Protein AF-A0A815TBM0-F1 (afdb_monomer)

Secondary structure (DSSP, 8-state):
---------------HHHHHHHHHHHHHHHHHS-HHHHHHHHHHHHHTT---SGGGHHHHHHHHHHHHHHHTHHHHHHTT--HHHHHHHHHHHHHHHHHHHT-

Sequence (103 aa):
VKGEKHSVSKVKTLAPVDAEKLANLQEFVEYACTENRMHQGLDYLREQQITIEMKNIGIFLKWLINDIIKEEKDTMEESNIDPKDVGRGLQMKAKTWFKRNLS

Foldseek 3Di:
DDPDDPPPPPDDDQDPVNVVLVVLLLVLLVVQLDVVLLVVLVVVCVVVVHDLDPVCVVVSLVVSLVVSCVVCVVVCVVSVHDSVNNSVVNSVVSVVVSVVVVD

Organism: NCBI:txid392030

Radius of gyration: 15.12 Å; Cα contacts (8 Å, |Δi|>4): 58; chains: 1; bounding box: 36×32×36 Å

Solvent-accessible surface area (backbone atoms only — not comparable to full-atom values): 6223 Å² total; per-residue (Å²): 132,95,78,91,72,83,77,78,82,74,85,64,89,80,48,76,72,54,53,54,53,51,48,54,44,51,51,49,36,59,68,64,64,35,69,67,54,52,51,52,29,52,48,52,32,54,77,70,72,41,69,96,44,86,92,42,44,66,57,38,48,54,50,42,52,54,50,46,53,64,76,41,41,65,61,26,61,77,67,72,50,58,72,79,69,41,51,58,54,43,46,54,54,53,51,54,51,53,55,57,76,72,103

pLDDT: mean 84.94, std 17.39, range [33.47, 96.94]

Structure (mmCIF, N/CA/C/O backbone):
data_AF-A0A815TBM0-F1
#
_entry.id   AF-A0A815TBM0-F1
#
loop_
_atom_site.group_PDB
_atom_site.id
_atom_site.type_symbol
_atom_site.label_atom_id
_atom_site.label_alt_id
_atom_site.label_comp_id
_atom_site.label_asym_id
_atom_site.label_entity_id
_atom_site.label_seq_id
_atom_site.pdbx_PDB_ins_code
_atom_site.Cartn_x
_atom_site.Cartn_y
_atom_site.Cartn_z
_atom_site.occupancy
_atom_site.B_iso_or_equiv
_atom_site.auth_seq_id
_atom_site.auth_comp_id
_atom_site.auth_asym_id
_atom_site.auth_atom_id
_atom_site.pdbx_PDB_model_num
ATOM 1 N N . VAL A 1 1 ? -6.272 5.536 -23.426 1.00 34.16 1 VAL A N 1
ATOM 2 C CA . VAL A 1 1 ? -6.078 4.558 -22.327 1.00 34.16 1 VAL A CA 1
ATOM 3 C C . VAL A 1 1 ? -6.636 5.149 -21.039 1.00 34.16 1 VAL A C 1
ATOM 5 O O . VAL A 1 1 ? -6.429 6.326 -20.784 1.00 34.16 1 VAL A O 1
ATOM 8 N N . LYS A 1 2 ? -7.462 4.380 -20.329 1.00 33.47 2 LYS A N 1
ATOM 9 C CA . LYS A 1 2 ? -8.414 4.808 -19.289 1.00 33.47 2 LYS A CA 1
ATOM 10 C C . LYS A 1 2 ? -7.718 5.456 -18.077 1.00 33.47 2 LYS A C 1
ATOM 12 O O . LYS A 1 2 ? -7.022 4.770 -17.339 1.00 33.47 2 LYS A O 1
ATOM 17 N N . GLY A 1 3 ? -7.928 6.759 -17.882 1.00 42.03 3 GLY A N 1
ATOM 18 C CA . GLY A 1 3 ? -7.434 7.563 -16.751 1.00 42.03 3 GLY A CA 1
ATOM 19 C C . GLY A 1 3 ? -8.561 8.305 -16.022 1.00 42.03 3 GLY A C 1
ATOM 20 O O . GLY A 1 3 ? -8.374 9.414 -15.533 1.00 42.03 3 GLY A O 1
ATOM 21 N N . GLU A 1 4 ? -9.763 7.732 -16.002 1.00 45.56 4 GLU A N 1
ATOM 22 C CA . GLU A 1 4 ? -10.949 8.346 -15.407 1.00 45.56 4 GLU A CA 1
ATOM 23 C C . GLU A 1 4 ? -11.033 8.027 -13.911 1.00 45.56 4 GLU A C 1
ATOM 25 O O . GLU A 1 4 ? -11.360 6.902 -13.533 1.00 45.56 4 GLU A O 1
ATOM 30 N N . LYS A 1 5 ? -10.716 9.029 -13.081 1.00 43.00 5 LYS A N 1
ATOM 31 C CA . LYS A 1 5 ? -11.372 9.398 -11.804 1.00 43.00 5 LYS A CA 1
ATOM 32 C C . LYS A 1 5 ? -10.477 10.378 -11.033 1.00 43.00 5 LYS A C 1
ATOM 34 O O . LYS A 1 5 ? -9.964 10.088 -9.954 1.00 43.00 5 LYS A O 1
ATOM 39 N N . HIS A 1 6 ? -10.334 11.592 -11.559 1.00 36.59 6 HIS A N 1
ATOM 40 C CA . HIS A 1 6 ? -10.211 12.746 -10.671 1.00 36.59 6 HIS A CA 1
ATOM 41 C C . HIS A 1 6 ? -11.601 12.956 -10.070 1.00 36.59 6 HIS A C 1
ATOM 43 O O . HIS A 1 6 ? -12.489 13.517 -10.705 1.00 36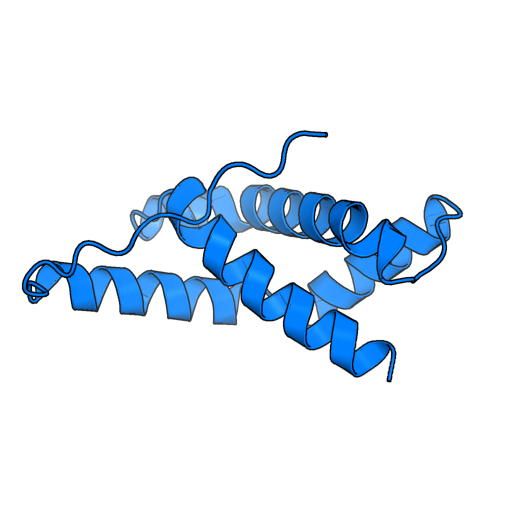.59 6 HIS A O 1
ATOM 49 N N . SER A 1 7 ? -11.817 12.377 -8.887 1.00 42.28 7 SER A N 1
ATOM 50 C CA . SER A 1 7 ? -13.035 12.609 -8.119 1.00 42.28 7 SER A CA 1
ATOM 51 C C . SER A 1 7 ? -13.124 14.102 -7.829 1.00 42.28 7 SER A C 1
ATOM 53 O O . SER A 1 7 ? -12.265 14.666 -7.155 1.00 42.28 7 SER A O 1
ATOM 55 N N . VAL A 1 8 ? -14.131 14.731 -8.422 1.00 40.41 8 VAL A N 1
ATOM 56 C CA . VAL A 1 8 ? -14.451 16.146 -8.285 1.00 40.41 8 VAL A CA 1
ATOM 57 C C . VAL A 1 8 ? -14.886 16.383 -6.843 1.00 40.41 8 VAL A C 1
ATOM 59 O O . VAL A 1 8 ? -15.949 15.923 -6.426 1.00 40.41 8 VAL A O 1
ATOM 62 N N . SER A 1 9 ? -14.061 17.079 -6.065 1.00 45.50 9 SER A N 1
ATOM 63 C CA . SER A 1 9 ? -14.393 17.453 -4.691 1.00 45.50 9 SER A CA 1
ATOM 64 C C . SER A 1 9 ? -15.447 18.558 -4.706 1.00 45.50 9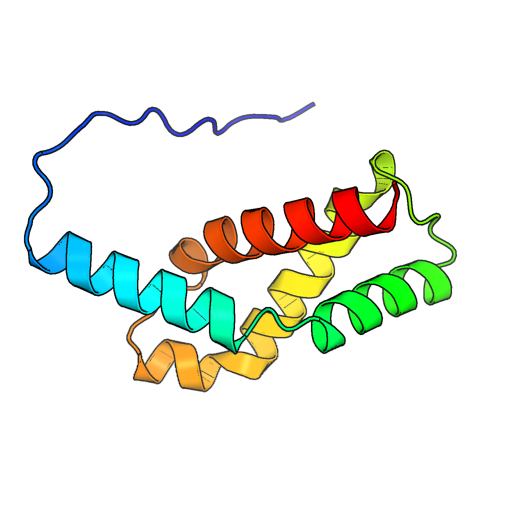 SER A C 1
ATOM 66 O O . SER A 1 9 ? -15.136 19.746 -4.735 1.00 45.50 9 SER A O 1
ATOM 68 N N . LYS A 1 10 ? -16.722 18.164 -4.698 1.00 40.12 10 LYS A N 1
ATOM 69 C CA . LYS A 1 10 ? -17.827 19.053 -4.341 1.00 40.12 10 LYS A CA 1
ATOM 70 C C . LYS A 1 10 ? -17.780 19.201 -2.820 1.00 40.12 10 LYS A C 1
ATOM 72 O O . LYS A 1 10 ? -18.147 18.269 -2.110 1.00 40.12 10 LYS A O 1
ATOM 77 N N . VAL A 1 11 ? -17.237 20.319 -2.339 1.00 49.97 11 VAL A N 1
ATOM 78 C CA . VAL A 1 11 ? -17.069 20.602 -0.906 1.00 49.97 11 VAL A CA 1
ATOM 79 C C . VAL A 1 11 ? -18.446 20.579 -0.240 1.00 49.97 11 VAL A C 1
ATOM 81 O O . VAL A 1 11 ? -19.265 21.471 -0.451 1.00 49.97 11 VAL A O 1
ATOM 84 N N . LYS A 1 12 ? -18.715 19.513 0.515 1.00 53.66 12 LYS A N 1
ATOM 85 C CA . LYS A 1 12 ? -19.819 19.427 1.468 1.00 53.66 12 LYS A CA 1
ATOM 86 C C . LYS A 1 12 ? -19.248 19.776 2.836 1.00 53.66 12 LYS A C 1
ATOM 88 O O . LYS A 1 12 ? -18.141 19.358 3.161 1.00 53.66 12 LYS A O 1
ATOM 93 N N . THR A 1 13 ? -19.988 20.574 3.593 1.00 60.34 13 THR A N 1
ATOM 94 C CA . THR A 1 13 ? -19.778 20.825 5.020 1.00 60.34 13 THR A CA 1
ATOM 95 C C . THR A 1 13 ? -19.401 19.520 5.727 1.00 60.34 13 THR A C 1
ATOM 97 O O . THR A 1 13 ? -20.181 18.572 5.704 1.00 60.34 13 THR A O 1
ATOM 100 N N . LEU A 1 14 ? -18.187 19.456 6.283 1.00 59.50 14 LEU A N 1
ATOM 101 C CA . LEU A 1 14 ? -17.658 18.265 6.952 1.00 59.50 14 LEU A CA 1
ATOM 102 C C . LEU A 1 14 ? -18.434 18.046 8.255 1.00 59.50 14 LEU A C 1
ATOM 104 O O . LEU A 1 14 ? -18.398 18.904 9.139 1.00 59.50 14 LEU A O 1
ATOM 108 N N . ALA A 1 15 ? -19.157 16.931 8.369 1.00 68.31 15 ALA A N 1
ATOM 109 C CA . ALA A 1 15 ? -19.802 16.561 9.623 1.00 68.31 15 ALA A CA 1
ATOM 110 C C . ALA A 1 15 ? -18.756 15.986 10.603 1.00 68.31 15 ALA A C 1
ATOM 112 O O . ALA A 1 15 ? -17.773 15.393 10.159 1.00 68.31 15 ALA A O 1
ATOM 113 N N . PRO A 1 16 ? -18.959 16.082 11.931 1.00 68.38 16 PRO A N 1
ATOM 114 C CA . PRO A 1 16 ? -18.042 15.502 12.921 1.00 68.38 16 PRO A CA 1
ATOM 115 C C . PRO A 1 16 ? -17.762 14.005 12.704 1.00 68.38 16 PRO A C 1
ATOM 117 O O 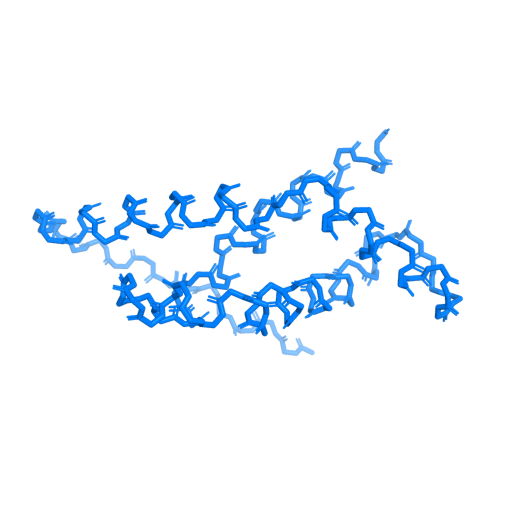. PRO A 1 16 ? -16.628 13.561 12.842 1.00 68.38 16 PRO A O 1
ATOM 120 N N . VAL A 1 17 ? -18.777 13.250 12.269 1.00 66.69 17 VAL A N 1
ATOM 121 C CA . VAL A 1 17 ? -18.668 11.816 11.941 1.00 66.69 17 VAL A CA 1
ATOM 122 C C . VAL A 1 17 ? -17.740 11.565 10.745 1.00 66.69 17 VAL A C 1
ATOM 124 O O . VAL A 1 17 ? -17.067 10.539 10.689 1.00 66.69 17 VAL A O 1
ATOM 127 N N . ASP A 1 18 ? -17.671 12.494 9.788 1.00 76.50 18 ASP A N 1
ATOM 128 C CA . ASP A 1 18 ? -16.761 12.365 8.645 1.00 76.50 18 ASP A CA 1
ATOM 129 C C . ASP A 1 18 ? -15.302 12.559 9.081 1.00 76.50 18 ASP A C 1
ATOM 131 O O . ASP A 1 18 ? -14.412 11.897 8.551 1.00 76.50 18 ASP A O 1
ATOM 135 N N . ALA A 1 19 ? -15.052 13.431 10.064 1.00 81.31 19 ALA A N 1
ATOM 136 C CA . ALA A 1 19 ? -13.712 13.669 10.593 1.00 81.31 19 ALA A CA 1
ATOM 137 C C . ALA A 1 19 ? -13.159 12.448 11.348 1.00 81.31 19 ALA A C 1
ATOM 139 O O . ALA A 1 19 ? -12.008 12.079 11.130 1.00 81.31 19 ALA A O 1
ATOM 140 N N . GLU A 1 20 ? -13.980 11.791 12.173 1.00 83.44 20 GLU A N 1
ATOM 141 C CA . GLU A 1 20 ? -13.604 10.559 12.884 1.00 83.44 20 GLU A CA 1
ATOM 142 C C . GLU A 1 20 ? -13.289 9.419 11.906 1.00 83.44 20 GLU A C 1
ATOM 144 O O . GLU A 1 20 ? -12.245 8.780 12.000 1.00 83.44 20 GLU A O 1
ATOM 149 N N . LYS A 1 21 ? -14.130 9.233 10.880 1.00 82.56 21 LYS A N 1
ATOM 150 C CA . LYS A 1 21 ? -13.857 8.258 9.814 1.00 82.56 21 LYS A CA 1
ATOM 151 C C . LYS A 1 21 ? -12.546 8.549 9.089 1.00 82.56 21 LYS A C 1
ATOM 153 O O . LYS A 1 21 ? -11.781 7.626 8.829 1.00 82.56 21 LYS A O 1
ATOM 158 N N . LEU A 1 22 ? -12.275 9.814 8.757 1.00 83.75 22 LEU A N 1
ATOM 159 C CA . LEU A 1 22 ? -11.009 10.193 8.125 1.00 83.75 22 LEU A CA 1
ATOM 160 C C . LEU A 1 22 ? -9.805 9.904 9.028 1.00 83.75 22 LEU A C 1
ATOM 162 O O . LEU A 1 22 ? -8.784 9.445 8.519 1.00 83.75 22 LEU A O 1
ATOM 166 N N . ALA A 1 23 ? -9.917 10.164 10.332 1.00 88.00 23 ALA A N 1
ATOM 167 C CA . ALA A 1 23 ? -8.862 9.869 11.295 1.00 88.00 23 ALA A CA 1
ATOM 168 C C . ALA A 1 23 ? -8.574 8.362 11.348 1.00 88.00 23 ALA A C 1
ATOM 170 O O . ALA A 1 23 ? -7.435 7.967 11.117 1.00 88.00 23 ALA A O 1
ATOM 171 N N . ASN A 1 24 ? -9.608 7.527 11.496 1.00 87.69 24 ASN A N 1
ATOM 172 C CA . ASN A 1 24 ? -9.462 6.067 11.530 1.00 87.69 24 ASN A CA 1
ATOM 173 C C . ASN A 1 24 ? -8.823 5.523 10.241 1.00 87.69 24 ASN A C 1
ATOM 175 O O . ASN A 1 24 ? -7.951 4.657 10.284 1.00 87.69 24 ASN A O 1
ATOM 179 N N . LEU A 1 25 ? -9.208 6.059 9.076 1.00 90.06 25 LEU A N 1
ATOM 180 C CA . LEU A 1 25 ? -8.588 5.695 7.798 1.00 90.06 25 LEU A CA 1
ATOM 181 C C . LEU A 1 25 ? -7.104 6.074 7.753 1.00 90.0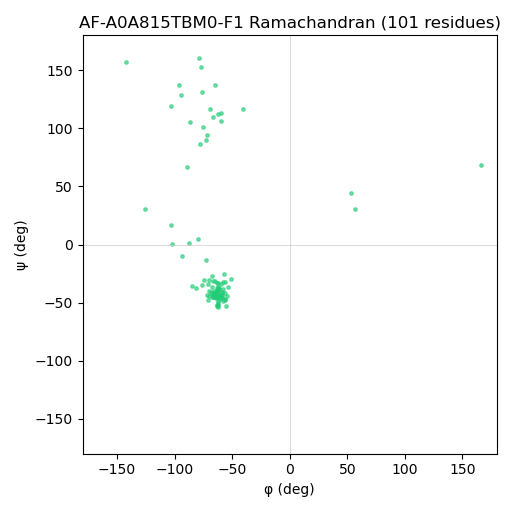6 25 LEU A C 1
ATOM 183 O O . LEU A 1 25 ? -6.285 5.296 7.265 1.00 90.06 25 LEU A O 1
ATOM 187 N N . GLN A 1 26 ? -6.754 7.272 8.224 1.00 90.38 26 GLN A N 1
ATOM 188 C CA . GLN A 1 26 ? -5.372 7.740 8.244 1.00 90.38 26 GLN A CA 1
ATOM 189 C C . GLN A 1 26 ? -4.520 6.897 9.201 1.00 90.38 26 GLN A C 1
ATOM 191 O O . GLN A 1 26 ? -3.422 6.491 8.827 1.00 90.38 26 GLN A O 1
ATOM 196 N N . GLU A 1 27 ? -5.038 6.587 10.389 1.00 93.06 27 GLU A N 1
ATOM 197 C CA . GLU A 1 27 ? -4.387 5.719 11.372 1.00 93.06 27 GLU A CA 1
ATOM 198 C C . GLU A 1 27 ? -4.168 4.312 10.818 1.00 93.06 27 GLU A C 1
ATOM 200 O O . GLU A 1 27 ? -3.053 3.796 10.882 1.00 93.06 27 GLU A O 1
ATOM 205 N N . PHE A 1 28 ? -5.181 3.733 10.170 1.00 94.00 28 PHE A N 1
ATOM 206 C CA . PHE A 1 28 ? -5.055 2.437 9.510 1.00 94.00 28 PHE A CA 1
ATOM 207 C C . PHE A 1 28 ? -3.984 2.446 8.409 1.00 94.00 28 PHE A C 1
ATOM 209 O O . PHE A 1 28 ? -3.170 1.530 8.314 1.00 94.00 28 PHE A O 1
ATOM 216 N N . VAL A 1 29 ? -3.937 3.494 7.579 1.00 94.12 29 VAL A N 1
ATOM 217 C CA . VAL A 1 29 ? -2.903 3.642 6.541 1.00 94.12 29 VAL A CA 1
ATOM 218 C C . VAL A 1 29 ? -1.508 3.752 7.156 1.00 94.12 29 VAL A C 1
ATOM 220 O O . VAL A 1 29 ? -0.545 3.219 6.594 1.00 94.12 29 VAL A O 1
ATOM 223 N N . GLU A 1 30 ? -1.372 4.439 8.290 1.00 93.75 30 GLU A N 1
ATOM 224 C CA . GLU A 1 30 ? -0.094 4.534 8.987 1.00 93.75 30 GLU A CA 1
ATOM 225 C C . GLU A 1 30 ? 0.347 3.194 9.573 1.00 93.75 30 GLU A C 1
ATOM 227 O O . GLU A 1 30 ? 1.489 2.788 9.348 1.00 93.75 30 GLU A O 1
ATOM 232 N N . TYR A 1 31 ? -0.583 2.495 10.218 1.00 94.62 31 TYR A N 1
ATOM 233 C CA . TYR A 1 31 ? -0.401 1.177 10.810 1.00 94.62 31 TYR A CA 1
ATOM 234 C C . TYR A 1 31 ? -0.040 0.100 9.774 1.00 94.62 31 TYR A C 1
ATOM 236 O O . TYR A 1 31 ? 0.975 -0.579 9.914 1.00 94.62 31 TYR A O 1
ATOM 244 N N . ALA A 1 32 ? -0.827 -0.025 8.704 1.00 93.81 32 ALA A N 1
ATOM 245 C CA . ALA A 1 32 ? -0.725 -1.143 7.770 1.00 93.81 32 ALA A CA 1
ATOM 246 C C . ALA A 1 32 ? 0.345 -0.941 6.681 1.00 93.81 32 ALA A C 1
ATOM 248 O O . ALA A 1 32 ? 1.016 -1.881 6.250 1.00 93.81 32 ALA A O 1
ATOM 249 N N . CYS A 1 33 ? 0.535 0.295 6.208 1.00 95.12 33 CYS A N 1
ATOM 250 C CA . CYS A 1 33 ? 1.462 0.607 5.117 1.00 95.12 33 CYS A CA 1
ATOM 251 C C . CYS A 1 33 ? 2.865 0.915 5.659 1.00 95.12 33 CYS A C 1
ATOM 253 O O . CYS A 1 33 ? 3.339 2.054 5.602 1.00 95.12 33 CYS A O 1
ATOM 255 N N . THR A 1 34 ? 3.515 -0.097 6.229 1.00 95.06 34 THR A N 1
ATOM 256 C CA . THR A 1 34 ? 4.863 0.013 6.808 1.00 95.06 34 THR A CA 1
ATOM 257 C C . THR A 1 34 ? 5.958 -0.016 5.739 1.00 95.06 34 THR A C 1
ATOM 259 O O . THR A 1 34 ? 5.756 -0.522 4.633 1.00 95.06 34 THR A O 1
ATOM 262 N N . GLU A 1 35 ? 7.159 0.470 6.072 1.00 93.75 35 GLU A N 1
ATOM 263 C CA . GLU A 1 35 ? 8.317 0.371 5.166 1.00 93.75 35 GLU A CA 1
ATOM 264 C C . GLU A 1 35 ? 8.670 -1.081 4.831 1.00 93.75 35 GLU A C 1
ATOM 266 O O . GLU A 1 35 ? 9.055 -1.377 3.705 1.00 93.75 35 GLU A O 1
ATOM 271 N N . ASN A 1 36 ? 8.473 -2.008 5.773 1.00 94.94 36 ASN A N 1
ATOM 272 C CA . ASN A 1 36 ? 8.703 -3.428 5.532 1.00 94.94 36 ASN A CA 1
ATOM 273 C C . ASN A 1 36 ? 7.811 -3.966 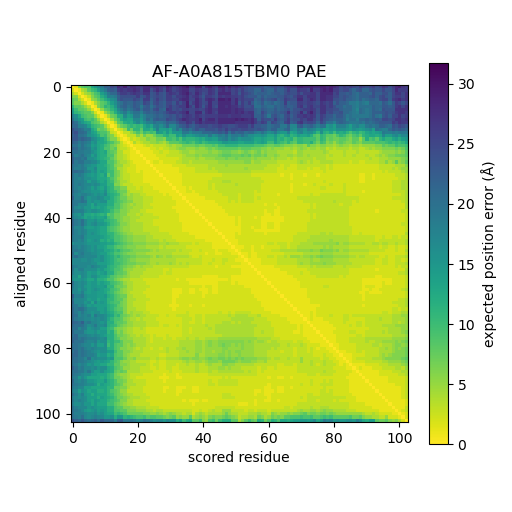4.399 1.00 94.94 36 ASN A C 1
ATOM 275 O O . ASN A 1 36 ? 8.311 -4.599 3.473 1.00 94.94 36 ASN A O 1
ATOM 279 N N . ARG A 1 37 ? 6.508 -3.644 4.412 1.00 93.94 37 ARG A N 1
ATOM 280 C CA . ARG A 1 37 ? 5.583 -4.006 3.321 1.00 93.94 37 ARG A CA 1
ATOM 281 C C . ARG A 1 37 ? 6.005 -3.364 1.994 1.00 93.94 37 ARG A C 1
ATOM 283 O O . ARG A 1 37 ? 5.923 -3.989 0.939 1.00 93.94 37 ARG A O 1
ATOM 290 N N . MET A 1 38 ? 6.510 -2.130 2.030 1.00 94.88 38 MET A N 1
ATOM 291 C CA . MET A 1 38 ? 7.025 -1.462 0.830 1.00 94.88 38 MET A CA 1
ATOM 292 C C . MET A 1 38 ? 8.274 -2.155 0.271 1.00 94.88 38 MET A C 1
ATOM 294 O O . MET A 1 38 ? 8.351 -2.357 -0.939 1.00 94.88 38 MET A O 1
ATOM 298 N N . HIS A 1 39 ? 9.215 -2.580 1.117 1.00 95.81 39 HIS A N 1
ATOM 299 C CA . HIS A 1 39 ? 10.374 -3.367 0.687 1.00 95.81 39 HIS A CA 1
ATOM 300 C C . HIS A 1 39 ? 9.962 -4.704 0.070 1.00 95.81 39 HIS A C 1
ATOM 302 O O . HIS A 1 39 ? 10.420 -5.016 -1.026 1.00 95.81 39 HIS A O 1
ATOM 308 N N . GLN A 1 40 ? 9.019 -5.423 0.686 1.00 95.31 40 GLN A N 1
ATOM 309 C CA . GLN A 1 40 ? 8.470 -6.657 0.113 1.00 95.31 40 GLN A CA 1
ATOM 310 C C . GLN A 1 40 ? 7.857 -6.421 -1.275 1.00 95.31 40 GLN A C 1
ATOM 312 O O . GLN A 1 40 ? 8.047 -7.218 -2.188 1.00 95.31 40 GLN A O 1
ATOM 317 N N . GLY A 1 41 ? 7.187 -5.283 -1.482 1.00 95.62 41 GLY A N 1
ATOM 318 C CA . GLY A 1 41 ? 6.673 -4.920 -2.801 1.00 95.62 41 GLY A CA 1
ATOM 319 C C . GLY A 1 41 ? 7.766 -4.632 -3.833 1.00 95.62 41 GLY A C 1
ATOM 320 O O . GLY A 1 41 ? 7.565 -4.894 -5.020 1.00 95.62 41 GLY A O 1
ATOM 321 N N . LEU A 1 42 ? 8.925 -4.113 -3.414 1.00 95.62 42 LEU A N 1
ATOM 322 C CA . LEU A 1 42 ? 10.090 -3.981 -4.293 1.00 95.62 42 LEU A CA 1
ATOM 323 C C . LEU A 1 42 ? 10.700 -5.344 -4.621 1.00 95.62 42 LEU A C 1
ATOM 325 O O . LEU A 1 42 ? 11.074 -5.572 -5.770 1.00 95.62 42 LEU A O 1
ATOM 329 N N . ASP A 1 43 ? 10.773 -6.244 -3.643 1.00 96.50 43 ASP A N 1
ATOM 330 C CA . ASP A 1 43 ? 11.259 -7.609 -3.846 1.00 96.50 43 ASP A CA 1
ATOM 331 C C . ASP A 1 43 ? 10.355 -8.374 -4.809 1.00 96.50 43 ASP A C 1
ATOM 333 O O . ASP A 1 43 ? 10.856 -8.948 -5.772 1.00 96.50 43 ASP A O 1
ATOM 337 N N . TYR A 1 44 ? 9.033 -8.236 -4.680 1.00 96.75 44 TYR A N 1
ATOM 338 C CA . TYR A 1 44 ? 8.085 -8.764 -5.658 1.00 96.75 44 TYR A CA 1
ATOM 339 C C . TYR A 1 44 ? 8.378 -8.261 -7.081 1.00 96.75 44 TYR A C 1
ATOM 341 O O . TYR A 1 44 ? 8.383 -9.047 -8.027 1.00 96.75 44 TYR A O 1
ATOM 349 N N . LEU A 1 45 ? 8.671 -6.966 -7.273 1.00 96.31 45 LEU A N 1
ATOM 350 C CA . LEU A 1 45 ? 9.054 -6.473 -8.602 1.00 96.31 45 LEU A CA 1
ATOM 351 C C . LEU A 1 45 ? 10.337 -7.144 -9.109 1.00 96.31 45 LEU A C 1
ATOM 353 O O . LEU A 1 45 ? 10.387 -7.543 -10.272 1.00 96.31 45 LEU A O 1
ATOM 357 N N . ARG A 1 46 ? 11.352 -7.294 -8.250 1.00 95.88 46 ARG A N 1
ATOM 358 C CA . ARG A 1 46 ? 12.629 -7.936 -8.604 1.00 95.88 46 ARG A CA 1
ATOM 359 C C . ARG A 1 46 ? 12.431 -9.399 -8.995 1.00 95.88 46 ARG A C 1
ATOM 361 O O . ARG A 1 46 ? 12.957 -9.822 -10.021 1.00 95.88 46 ARG A O 1
ATOM 368 N N . GLU A 1 47 ? 11.640 -10.143 -8.228 1.00 96.94 47 GLU A N 1
ATOM 369 C CA . GLU A 1 47 ? 11.299 -11.545 -8.492 1.00 96.94 47 GLU A CA 1
ATOM 370 C C . GLU A 1 47 ? 10.567 -11.718 -9.826 1.00 96.94 47 GLU A C 1
ATOM 372 O O . GLU A 1 47 ? 10.835 -12.658 -10.573 1.00 96.94 47 GLU A O 1
ATOM 377 N N . GLN A 1 48 ? 9.685 -10.775 -10.168 1.00 96.81 48 GLN A N 1
ATOM 378 C CA . GLN A 1 48 ? 8.986 -10.749 -11.454 1.00 96.81 48 GLN A CA 1
ATOM 379 C C . GLN A 1 48 ? 9.843 -10.191 -12.607 1.00 96.81 48 GLN A C 1
ATOM 381 O O . GLN A 1 48 ? 9.336 -10.022 -13.715 1.00 96.81 48 GLN A O 1
ATOM 386 N N . GLN A 1 49 ? 11.127 -9.894 -12.368 1.00 96.62 49 GLN A N 1
ATOM 387 C CA . GLN A 1 49 ? 12.050 -9.276 -13.332 1.00 96.62 49 GLN A CA 1
ATOM 388 C C . GLN A 1 49 ? 11.538 -7.927 -13.870 1.00 96.62 49 GLN A C 1
ATOM 390 O O . GLN A 1 49 ? 11.815 -7.526 -15.002 1.00 96.62 49 GLN A O 1
ATOM 395 N N . ILE A 1 50 ? 10.779 -7.205 -13.045 1.00 95.50 50 ILE A N 1
ATOM 396 C CA . ILE A 1 50 ? 10.230 -5.889 -13.350 1.00 95.50 50 ILE A CA 1
ATOM 397 C C . ILE A 1 50 ? 11.183 -4.822 -12.815 1.00 95.50 50 ILE A C 1
ATOM 399 O O . ILE A 1 50 ? 11.550 -4.810 -11.641 1.00 95.50 50 ILE A O 1
ATOM 403 N N . THR A 1 51 ? 11.558 -3.874 -13.672 1.00 94.19 51 THR A N 1
ATOM 404 C CA . THR A 1 51 ? 12.422 -2.762 -13.270 1.00 94.19 51 THR A CA 1
ATOM 405 C C . THR A 1 51 ? 11.728 -1.860 -12.247 1.00 94.19 51 THR A C 1
ATOM 407 O O . THR A 1 51 ? 10.552 -1.509 -12.395 1.00 94.19 51 THR A O 1
ATOM 410 N N . ILE A 1 52 ? 12.460 -1.442 -11.214 1.00 93.94 52 ILE A N 1
ATOM 411 C CA . ILE A 1 52 ? 11.967 -0.487 -10.216 1.00 93.94 52 ILE A CA 1
ATOM 412 C C . ILE A 1 52 ? 12.030 0.911 -10.836 1.00 93.94 52 ILE A C 1
ATOM 414 O O . ILE A 1 52 ? 13.023 1.618 -10.735 1.00 93.94 52 ILE A O 1
ATOM 418 N N . GLU A 1 53 ? 10.971 1.283 -11.550 1.00 94.00 53 GLU A N 1
ATOM 419 C CA . GLU A 1 53 ? 10.865 2.545 -12.281 1.00 94.00 53 GLU A CA 1
ATOM 420 C C . GLU A 1 53 ? 9.443 3.103 -12.180 1.00 94.00 53 GLU A C 1
ATOM 422 O O . GLU A 1 53 ? 8.469 2.363 -12.021 1.00 94.00 53 GLU A O 1
ATOM 427 N N . MET A 1 54 ? 9.292 4.417 -12.368 1.00 92.81 54 MET A N 1
ATOM 428 C CA . MET A 1 54 ? 7.986 5.088 -12.312 1.00 92.81 54 MET A CA 1
ATOM 429 C C . MET A 1 54 ? 6.952 4.519 -13.296 1.00 92.81 54 MET A C 1
ATOM 431 O O . MET A 1 54 ? 5.757 4.602 -13.025 1.00 92.81 54 MET A O 1
ATOM 435 N N . LYS A 1 55 ? 7.381 3.904 -14.406 1.00 93.88 55 LYS A N 1
ATOM 436 C CA . LYS A 1 55 ? 6.479 3.229 -15.357 1.00 93.88 55 LYS A CA 1
ATOM 437 C C . LYS A 1 55 ? 5.810 1.976 -14.766 1.00 93.88 55 LYS A C 1
ATOM 439 O O . LYS A 1 55 ? 4.698 1.640 -15.156 1.00 93.88 55 LYS A O 1
ATOM 444 N N . ASN A 1 56 ? 6.460 1.334 -13.792 1.00 94.62 56 ASN A N 1
ATOM 445 C CA . ASN A 1 56 ? 6.020 0.091 -13.154 1.00 94.62 56 ASN A CA 1
ATOM 446 C C . ASN A 1 56 ? 5.392 0.312 -11.769 1.00 94.62 56 ASN A C 1
ATOM 448 O O . ASN A 1 56 ? 4.930 -0.642 -11.143 1.00 94.62 56 ASN A O 1
ATOM 452 N N . ILE A 1 57 ? 5.295 1.563 -11.302 1.00 95.50 57 ILE A N 1
ATOM 453 C CA . ILE A 1 57 ? 4.728 1.895 -9.986 1.00 95.50 57 ILE A CA 1
ATOM 454 C C . ILE A 1 57 ? 3.302 1.361 -9.798 1.00 95.50 57 ILE A C 1
ATOM 456 O O . ILE A 1 57 ? 2.927 0.973 -8.699 1.00 95.50 57 ILE A O 1
ATOM 460 N N . GLY A 1 58 ? 2.502 1.290 -10.867 1.00 95.56 58 GLY A N 1
ATOM 461 C CA . GLY A 1 58 ? 1.147 0.740 -10.797 1.00 95.56 58 GLY A CA 1
ATOM 462 C C . GLY A 1 58 ? 1.119 -0.738 -10.396 1.00 95.56 58 GLY A C 1
ATOM 463 O O . GLY A 1 58 ? 0.200 -1.157 -9.696 1.00 95.56 58 GLY A O 1
ATOM 464 N N . ILE A 1 59 ? 2.135 -1.512 -10.792 1.00 96.25 59 ILE A N 1
ATOM 465 C CA . ILE A 1 59 ? 2.267 -2.934 -10.450 1.00 96.25 59 ILE A CA 1
ATOM 466 C C . ILE A 1 59 ? 2.611 -3.071 -8.966 1.00 96.25 59 ILE A C 1
ATOM 468 O O . ILE A 1 59 ? 1.931 -3.805 -8.253 1.00 96.25 59 ILE A O 1
ATOM 472 N N . PHE A 1 60 ? 3.589 -2.291 -8.498 1.00 96.88 60 PHE A N 1
ATOM 473 C CA . PHE A 1 60 ? 3.958 -2.197 -7.085 1.00 96.88 60 PHE A CA 1
ATOM 474 C C . PHE A 1 60 ? 2.763 -1.819 -6.201 1.00 96.88 60 PHE A C 1
ATOM 476 O O . PHE A 1 60 ? 2.435 -2.542 -5.265 1.00 96.88 60 PHE A O 1
ATOM 483 N N . LEU A 1 61 ? 2.065 -0.726 -6.533 1.00 96.44 61 LEU A N 1
ATOM 484 C CA . LEU A 1 61 ? 0.920 -0.245 -5.756 1.00 96.44 61 LEU A CA 1
ATOM 485 C C . LEU A 1 61 ? -0.198 -1.285 -5.707 1.00 96.44 61 LEU A C 1
ATOM 487 O O . LEU A 1 61 ? -0.756 -1.534 -4.644 1.00 96.44 61 LEU A O 1
ATOM 491 N N . LYS A 1 62 ? -0.519 -1.913 -6.845 1.00 95.50 62 LYS A N 1
ATOM 492 C CA . LYS A 1 62 ? -1.556 -2.947 -6.900 1.00 95.50 62 LYS A CA 1
ATOM 493 C C . LYS A 1 62 ? -1.201 -4.143 -6.020 1.00 95.50 62 LYS A C 1
ATOM 495 O O . LYS A 1 62 ? -2.078 -4.647 -5.327 1.00 95.50 62 LYS A O 1
ATOM 500 N N . TRP A 1 63 ? 0.047 -4.604 -6.072 1.00 96.75 63 TRP A N 1
ATOM 501 C CA . TRP A 1 63 ? 0.502 -5.714 -5.241 1.00 96.75 63 TRP A CA 1
ATOM 502 C C . TRP A 1 63 ? 0.417 -5.353 -3.755 1.00 96.75 63 TRP A C 1
ATOM 504 O O . TRP A 1 63 ? -0.282 -6.036 -3.015 1.00 96.75 63 TRP A O 1
ATOM 514 N N . LEU A 1 64 ? 1.003 -4.220 -3.363 1.00 96.44 64 LEU A N 1
ATOM 515 C CA . LEU A 1 64 ? 1.074 -3.769 -1.973 1.00 96.44 64 LEU A CA 1
ATOM 516 C C . LEU A 1 64 ? -0.309 -3.593 -1.338 1.00 96.44 64 LEU A C 1
ATOM 518 O O . LEU A 1 64 ? -0.544 -4.029 -0.220 1.00 96.44 64 LEU A O 1
ATOM 522 N N . ILE A 1 65 ? -1.242 -2.960 -2.054 1.00 94.94 65 ILE A N 1
ATOM 523 C CA . ILE A 1 65 ? -2.604 -2.740 -1.546 1.00 94.94 65 ILE A CA 1
ATOM 524 C C . ILE A 1 65 ? -3.334 -4.068 -1.367 1.00 94.94 65 ILE A C 1
ATOM 526 O O . ILE A 1 65 ? -4.029 -4.251 -0.375 1.00 94.94 65 ILE A O 1
ATOM 530 N N . ASN A 1 66 ? -3.190 -4.991 -2.320 1.00 94.62 66 ASN A N 1
ATOM 531 C CA . ASN A 1 66 ? -3.824 -6.301 -2.217 1.00 94.62 66 ASN A CA 1
ATOM 532 C C . ASN A 1 66 ? -3.228 -7.134 -1.082 1.00 94.62 66 ASN A C 1
ATOM 534 O O . ASN A 1 66 ? -3.964 -7.888 -0.459 1.00 94.62 66 ASN A O 1
ATOM 538 N N . ASP A 1 67 ? -1.922 -7.021 -0.851 1.00 94.88 67 ASP A N 1
ATOM 539 C CA . ASP A 1 67 ? -1.235 -7.671 0.262 1.00 94.88 67 ASP A CA 1
ATOM 540 C C . ASP A 1 67 ? -1.765 -7.139 1.601 1.00 94.88 67 ASP A C 1
ATOM 542 O O . ASP A 1 67 ? -2.306 -7.901 2.395 1.00 94.88 67 ASP A O 1
ATOM 546 N N . ILE A 1 68 ? -1.778 -5.812 1.776 1.00 95.12 68 ILE A N 1
ATOM 547 C CA . ILE A 1 68 ? -2.312 -5.154 2.977 1.00 95.12 68 ILE A CA 1
ATOM 548 C C . ILE A 1 68 ? -3.781 -5.515 3.225 1.00 95.12 68 ILE A C 1
ATOM 550 O O . ILE A 1 68 ? -4.133 -5.893 4.333 1.00 95.12 68 ILE A O 1
ATOM 554 N N . ILE A 1 69 ? -4.649 -5.434 2.211 1.00 93.38 69 ILE A N 1
ATOM 555 C CA . ILE A 1 69 ? -6.082 -5.741 2.379 1.00 93.38 69 ILE A CA 1
ATOM 556 C C . ILE A 1 69 ? -6.302 -7.204 2.780 1.00 93.38 69 ILE A C 1
ATOM 558 O O . ILE A 1 69 ? -7.263 -7.499 3.482 1.00 93.38 69 ILE A O 1
ATOM 562 N N . LYS A 1 70 ? -5.462 -8.132 2.309 1.00 93.56 70 LYS A N 1
ATOM 563 C CA . LYS A 1 70 ? -5.578 -9.547 2.684 1.00 93.56 70 LYS A CA 1
ATOM 564 C C . LYS A 1 70 ? -5.156 -9.783 4.126 1.00 93.56 70 LYS A C 1
ATOM 566 O O . LYS A 1 70 ? -5.832 -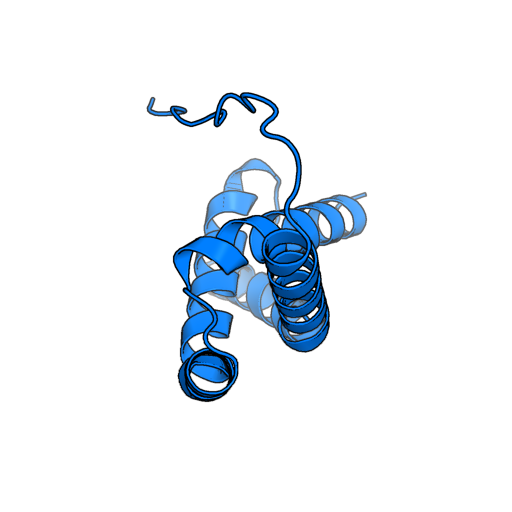10.527 4.822 1.00 93.56 70 LYS A O 1
ATOM 571 N N . GLU A 1 71 ? -4.054 -9.170 4.532 1.00 93.31 71 GLU A N 1
ATOM 572 C CA . GLU A 1 71 ? -3.438 -9.371 5.845 1.00 93.31 71 GLU A CA 1
ATOM 573 C C . GLU A 1 71 ? -4.207 -8.646 6.952 1.00 93.31 71 GLU A C 1
ATOM 575 O O . GLU A 1 71 ? -4.355 -9.172 8.045 1.00 93.31 71 GLU A O 1
ATOM 580 N N . GLU A 1 72 ? -4.762 -7.474 6.642 1.00 94.38 72 GLU A N 1
ATOM 581 C CA . GLU A 1 72 ? -5.453 -6.605 7.599 1.00 94.38 72 GLU A CA 1
ATOM 582 C C . GLU A 1 72 ? -6.976 -6.664 7.475 1.00 94.38 72 GLU A C 1
ATOM 584 O O . GLU A 1 72 ? -7.684 -5.773 7.947 1.00 94.38 72 GLU A O 1
ATOM 589 N N . LYS A 1 73 ? -7.501 -7.696 6.810 1.00 92.12 73 LYS A N 1
ATOM 590 C CA . LYS A 1 73 ? -8.937 -7.825 6.569 1.00 92.12 73 LYS A CA 1
ATOM 591 C C . LYS A 1 73 ? -9.732 -7.797 7.878 1.00 92.12 73 LYS A C 1
ATOM 593 O O . LYS A 1 73 ? -10.706 -7.055 7.970 1.00 92.12 73 LYS A O 1
ATOM 598 N N . ASP 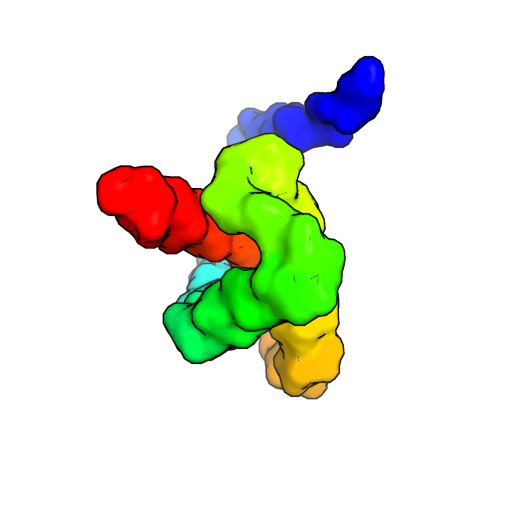A 1 74 ? -9.290 -8.560 8.874 1.00 91.88 74 ASP A N 1
ATOM 599 C CA . ASP A 1 74 ? -9.967 -8.663 10.169 1.00 91.88 74 ASP A CA 1
ATOM 600 C C . ASP A 1 74 ? -9.902 -7.320 10.923 1.00 91.88 74 ASP A C 1
ATOM 602 O O . ASP A 1 74 ? -10.930 -6.806 11.360 1.00 91.88 74 ASP A O 1
ATOM 606 N N . THR A 1 75 ? -8.732 -6.668 10.947 1.00 91.62 75 THR A N 1
ATOM 607 C CA . THR A 1 75 ? -8.531 -5.320 11.517 1.00 91.62 75 THR A CA 1
ATOM 608 C C . THR A 1 75 ? -9.467 -4.281 10.888 1.00 91.62 75 THR A C 1
ATOM 610 O O . THR A 1 75 ? -10.024 -3.416 11.572 1.00 91.62 75 THR A O 1
ATOM 613 N N . MET A 1 76 ? -9.649 -4.349 9.566 1.00 90.38 76 MET A N 1
ATOM 614 C CA . MET A 1 76 ? -10.544 -3.457 8.830 1.00 90.38 76 MET A CA 1
ATOM 615 C C . MET A 1 76 ? -12.014 -3.715 9.163 1.00 90.38 76 MET A C 1
ATOM 617 O O . MET A 1 76 ? -12.770 -2.756 9.312 1.00 90.38 76 MET A O 1
ATOM 621 N N . GLU A 1 77 ? -12.421 -4.980 9.295 1.00 90.56 77 GLU A N 1
ATOM 622 C CA . GLU A 1 77 ? -13.782 -5.351 9.693 1.00 90.56 77 GLU A CA 1
ATOM 623 C C . GLU A 1 77 ? -14.092 -4.870 11.120 1.00 90.56 77 GLU A C 1
ATOM 625 O O . GLU A 1 77 ? -15.124 -4.232 11.336 1.00 90.56 77 GLU A O 1
ATOM 630 N N . GLU A 1 78 ? -13.170 -5.070 12.066 1.00 89.81 78 GLU A N 1
ATOM 631 C CA . GLU A 1 78 ? -13.294 -4.595 13.453 1.00 89.81 78 GLU A CA 1
ATOM 632 C C . GLU A 1 78 ? -13.364 -3.066 13.550 1.00 89.81 78 GLU A C 1
ATOM 634 O O . GLU A 1 78 ? -14.115 -2.515 14.356 1.00 89.81 78 GLU A O 1
ATOM 639 N N . SER A 1 79 ? -12.623 -2.371 12.685 1.00 85.88 79 SER A N 1
ATOM 640 C CA . SER A 1 79 ? -12.578 -0.905 12.640 1.00 85.88 79 SER A CA 1
ATOM 641 C C . SER A 1 79 ? -13.668 -0.282 11.753 1.00 85.88 79 SER A C 1
ATOM 643 O O . SER A 1 79 ? -13.720 0.941 11.612 1.00 85.88 79 SER A O 1
ATOM 645 N N . ASN A 1 80 ? -14.543 -1.096 11.144 1.00 87.56 80 ASN A N 1
ATOM 646 C CA . ASN A 1 80 ? -15.580 -0.679 10.191 1.00 87.56 80 ASN A CA 1
ATOM 647 C C . ASN A 1 80 ? -15.033 0.165 9.019 1.00 87.56 80 ASN A C 1
ATOM 649 O O . ASN A 1 80 ? -15.586 1.202 8.636 1.00 87.56 80 ASN A O 1
ATOM 653 N N . ILE A 1 81 ? -13.910 -0.283 8.464 1.00 87.94 81 ILE A N 1
ATOM 654 C CA . ILE A 1 81 ? -13.174 0.370 7.388 1.00 87.94 81 ILE A CA 1
ATOM 655 C C . ILE A 1 81 ? -13.444 -0.358 6.061 1.00 87.94 81 ILE A C 1
ATOM 657 O O . ILE A 1 81 ? -13.101 -1.529 5.900 1.00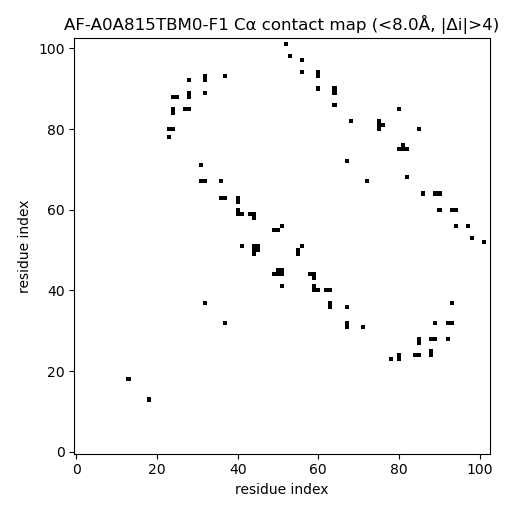 87.94 81 ILE A O 1
ATOM 661 N N . ASP A 1 82 ? -14.013 0.336 5.066 1.00 86.94 82 ASP A N 1
ATOM 662 C CA . ASP A 1 82 ? -14.202 -0.242 3.727 1.00 86.94 82 ASP A CA 1
ATOM 663 C C . ASP A 1 82 ? -12.855 -0.263 2.964 1.00 86.94 82 ASP A C 1
ATOM 665 O O . ASP A 1 82 ? -12.181 0.771 2.851 1.00 86.94 82 ASP A O 1
ATOM 669 N N . PRO A 1 83 ? -12.459 -1.400 2.357 1.00 85.62 83 PRO A N 1
ATOM 670 C CA . PRO A 1 83 ? -11.285 -1.478 1.486 1.00 85.62 83 PRO A CA 1
ATOM 671 C C . PRO A 1 83 ? -11.217 -0.419 0.377 1.00 85.62 83 PRO A C 1
ATOM 673 O O . PRO A 1 83 ? -10.132 -0.012 -0.051 1.00 85.62 83 PRO A O 1
ATOM 676 N N . LYS A 1 84 ? -12.368 0.054 -0.102 1.00 83.12 84 LYS A N 1
ATOM 677 C CA . LYS A 1 84 ? -12.458 1.115 -1.112 1.00 83.12 84 LYS A CA 1
ATOM 678 C C . LYS A 1 84 ? -12.034 2.474 -0.565 1.00 83.12 84 LYS A C 1
ATOM 680 O O . LYS A 1 84 ? -11.491 3.272 -1.333 1.00 83.12 84 LYS A O 1
ATOM 685 N N . ASP A 1 85 ? -12.244 2.717 0.725 1.00 86.06 85 ASP A N 1
ATOM 686 C CA . ASP A 1 85 ? -11.937 3.988 1.376 1.00 86.06 85 ASP A CA 1
ATOM 687 C C . ASP A 1 85 ? -10.444 4.083 1.733 1.00 86.06 85 ASP A C 1
ATOM 689 O O . ASP A 1 85 ? -9.820 5.125 1.510 1.00 86.06 85 ASP A O 1
ATOM 693 N N . VAL A 1 86 ? -9.812 2.976 2.158 1.00 89.56 86 VAL A N 1
ATOM 694 C CA . VAL A 1 86 ? -8.364 2.954 2.482 1.00 89.56 86 VAL A CA 1
ATOM 695 C C . VAL A 1 86 ? -7.475 2.975 1.251 1.00 89.56 86 VAL A C 1
ATOM 697 O O . VAL A 1 86 ? -6.358 3.499 1.289 1.00 89.56 86 VAL A O 1
ATOM 700 N N . GLY A 1 87 ? -7.952 2.410 0.136 1.00 89.62 87 GLY A N 1
ATOM 701 C CA . GLY A 1 87 ? -7.127 2.174 -1.044 1.00 89.62 87 GLY A CA 1
ATOM 702 C C . GLY A 1 87 ? -6.489 3.453 -1.587 1.00 89.62 87 GLY A C 1
ATOM 703 O O . GLY A 1 87 ? -5.368 3.415 -2.095 1.00 89.62 87 GLY A O 1
ATOM 704 N N . ARG A 1 88 ? -7.161 4.607 -1.460 1.00 89.62 88 ARG A N 1
ATOM 705 C CA . ARG A 1 88 ? -6.599 5.906 -1.861 1.00 89.62 88 ARG A CA 1
ATOM 706 C C . ARG A 1 88 ? -5.466 6.352 -0.933 1.00 89.62 88 ARG A C 1
ATOM 708 O O . ARG A 1 88 ? -4.440 6.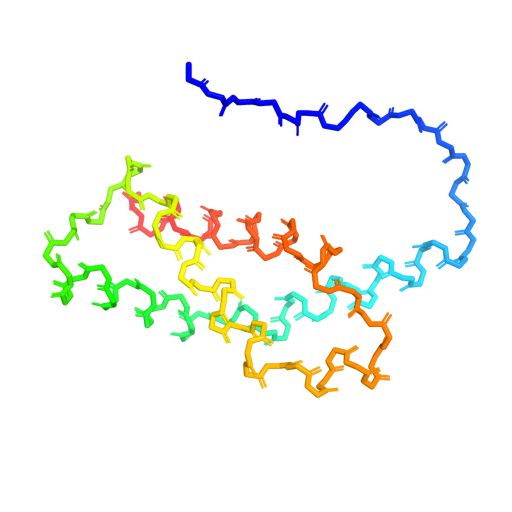814 -1.432 1.00 89.62 88 ARG A O 1
ATOM 715 N N . GLY A 1 89 ? -5.640 6.212 0.380 1.00 92.44 89 GLY A N 1
ATOM 716 C CA . GLY A 1 89 ? -4.630 6.588 1.371 1.00 92.44 89 GLY A CA 1
ATOM 717 C C . GLY A 1 89 ? -3.365 5.737 1.245 1.00 92.44 89 GLY A C 1
ATOM 718 O O . GLY A 1 89 ? -2.267 6.286 1.120 1.00 92.44 89 GLY A O 1
ATOM 719 N N . LEU A 1 90 ? -3.530 4.414 1.123 1.00 94.44 90 LEU A N 1
ATOM 720 C CA . LEU A 1 90 ? -2.431 3.472 0.879 1.00 94.44 90 LEU A CA 1
ATOM 721 C C . LEU A 1 90 ? -1.641 3.843 -0.384 1.00 94.44 90 LEU A C 1
ATOM 723 O O . LEU A 1 90 ? -0.414 3.942 -0.344 1.00 94.44 90 LEU A O 1
ATOM 727 N N . GLN A 1 91 ? -2.339 4.128 -1.493 1.00 93.38 91 GLN A N 1
ATOM 728 C CA . GLN A 1 91 ? -1.704 4.555 -2.745 1.00 93.38 91 GLN A CA 1
ATOM 729 C C . GLN A 1 91 ? -0.875 5.823 -2.580 1.00 93.38 91 GLN A C 1
ATOM 731 O O . GLN A 1 91 ? 0.241 5.894 -3.091 1.00 93.38 91 GLN A O 1
ATOM 736 N N . MET A 1 92 ? -1.418 6.841 -1.909 1.00 94.00 92 MET A N 1
ATOM 737 C CA . MET A 1 92 ? -0.741 8.128 -1.749 1.00 94.00 92 MET A CA 1
ATOM 738 C C . MET A 1 92 ? 0.529 7.999 -0.903 1.00 94.00 92 MET A C 1
ATOM 740 O O . MET A 1 92 ? 1.578 8.515 -1.308 1.00 94.00 92 MET A O 1
ATOM 744 N N . LYS A 1 93 ? 0.456 7.275 0.220 1.00 95.00 93 LYS A N 1
ATOM 745 C CA . LYS A 1 93 ? 1.608 7.020 1.092 1.00 95.00 93 LYS A CA 1
ATOM 746 C C . LYS A 1 93 ? 2.689 6.222 0.358 1.00 95.00 93 LYS A C 1
ATOM 748 O O . LYS A 1 93 ? 3.816 6.700 0.217 1.00 95.00 93 LYS A O 1
ATOM 753 N N . ALA A 1 94 ? 2.326 5.075 -0.217 1.00 95.94 94 ALA A N 1
ATOM 754 C CA . ALA A 1 94 ? 3.262 4.200 -0.920 1.00 95.94 94 ALA A CA 1
ATOM 755 C C . ALA A 1 94 ? 3.888 4.859 -2.158 1.00 95.94 94 ALA A C 1
ATOM 757 O O . ALA A 1 94 ? 5.085 4.727 -2.396 1.00 95.94 94 ALA A O 1
ATOM 758 N N . LYS A 1 95 ? 3.115 5.635 -2.930 1.00 94.81 95 LYS A N 1
ATOM 759 C CA . LYS A 1 95 ? 3.636 6.385 -4.084 1.00 94.81 95 LYS A CA 1
ATOM 760 C C . LYS A 1 95 ? 4.662 7.437 -3.667 1.00 94.81 95 LYS A C 1
ATOM 762 O O . LYS A 1 95 ? 5.661 7.623 -4.361 1.00 94.81 95 LYS A O 1
ATOM 767 N N . THR A 1 96 ? 4.403 8.141 -2.566 1.00 94.81 96 THR A N 1
ATOM 768 C CA . THR A 1 96 ? 5.317 9.161 -2.036 1.00 94.81 96 THR A CA 1
ATOM 769 C C . THR A 1 96 ? 6.627 8.527 -1.591 1.00 94.81 96 THR A C 1
ATOM 771 O O . THR A 1 96 ? 7.693 9.024 -1.951 1.00 94.81 96 THR A O 1
ATOM 774 N N . TRP A 1 97 ? 6.550 7.406 -0.874 1.00 95.69 97 TRP A N 1
ATOM 775 C CA . TRP A 1 97 ? 7.724 6.646 -0.460 1.00 95.69 97 TRP A CA 1
ATOM 776 C C . TRP A 1 97 ? 8.515 6.108 -1.660 1.00 95.69 97 TRP A C 1
ATOM 778 O O . TRP A 1 97 ? 9.708 6.374 -1.774 1.00 95.69 97 TRP A O 1
ATOM 788 N N . PHE A 1 98 ? 7.843 5.476 -2.628 1.00 94.06 98 PHE A N 1
ATOM 789 C CA . PHE A 1 98 ? 8.486 4.915 -3.822 1.00 94.06 98 PHE A CA 1
ATOM 790 C C . PHE A 1 98 ? 9.233 5.986 -4.626 1.00 94.06 98 PHE A C 1
ATOM 792 O O . PHE A 1 98 ? 10.353 5.766 -5.073 1.00 94.06 98 PHE A O 1
ATOM 799 N N . LYS A 1 99 ? 8.642 7.181 -4.771 1.00 93.19 99 LYS A N 1
ATOM 800 C CA . LYS A 1 99 ? 9.295 8.308 -5.450 1.00 93.19 99 LYS A CA 1
ATOM 801 C C . LYS A 1 99 ? 10.559 8.772 -4.716 1.00 93.19 99 LYS A C 1
ATOM 803 O O . LYS A 1 99 ? 11.539 9.097 -5.379 1.00 93.19 99 LYS A O 1
ATOM 808 N N . ARG A 1 100 ? 10.540 8.811 -3.378 1.00 92.31 100 ARG A N 1
ATOM 809 C CA . ARG A 1 100 ? 11.715 9.169 -2.561 1.00 92.31 100 ARG A CA 1
ATOM 810 C C . ARG A 1 100 ? 12.825 8.130 -2.686 1.00 92.31 100 ARG A C 1
ATOM 812 O O . ARG A 1 100 ? 13.974 8.516 -2.807 1.00 92.31 100 ARG A O 1
ATOM 819 N N . ASN A 1 101 ? 12.476 6.845 -2.722 1.00 88.06 101 ASN A N 1
ATOM 820 C CA . ASN A 1 101 ? 13.439 5.749 -2.856 1.00 88.06 101 ASN A CA 1
ATOM 821 C C . ASN A 1 101 ? 14.053 5.626 -4.268 1.00 88.06 101 ASN A C 1
ATOM 823 O O . ASN A 1 101 ? 15.010 4.886 -4.467 1.00 88.06 101 ASN A O 1
ATOM 827 N N . LEU A 1 102 ? 13.480 6.315 -5.260 1.00 83.19 102 LEU A N 1
ATOM 828 C CA . LEU A 1 102 ? 14.026 6.428 -6.616 1.00 83.19 102 LEU A CA 1
ATOM 829 C C . LEU A 1 102 ? 14.898 7.671 -6.837 1.00 83.19 102 LEU A C 1
ATOM 831 O O . LEU A 1 102 ? 15.458 7.808 -7.924 1.00 83.19 102 LEU A O 1
ATOM 835 N N . SER A 1 103 ? 14.918 8.602 -5.879 1.00 64.25 103 SER A N 1
ATOM 836 C CA . SER A 1 103 ? 15.646 9.874 -5.992 1.00 64.25 103 SER A CA 1
ATOM 837 C C . SER A 1 103 ? 17.079 9.765 -5.488 1.00 64.25 103 SER A C 1
ATOM 839 O O . SER A 1 103 ? 17.330 8.914 -4.610 1.00 64.25 103 SER A O 1
#

Mean predicted aligned error: 7.19 Å